Protein AF-A0A176WE56-F1 (afdb_monomer)

Secondary structure (DSSP, 8-state):
--STT-EEEEEEEEE-SS-S-EEEEEEEEEEEEEEEEEE-BTT-GGGGTTS-----BBSSEEEEEEEEE-TT-SS-EESS--EEEETTPPPEEETTS---TTS-TT-EEEPPEEEEEEEEEE--SEEEEEEEE-

pLDDT: mean 83.05, std 13.13, range [45.56, 96.12]

Solvent-accessible surface area (backbone atoms only — not comparable to full-atom values): 7679 Å² total; per-residue (Å²): 123,98,55,84,93,50,44,81,77,44,75,47,70,51,78,47,94,64,92,53,85,45,76,47,78,50,76,47,99,57,71,34,38,46,43,34,39,38,64,43,33,62,87,51,49,81,86,37,68,90,46,100,50,88,62,34,32,28,56,71,58,35,50,40,38,42,28,33,27,36,96,85,56,96,60,76,43,72,34,34,75,72,43,71,49,39,73,82,50,73,56,38,26,21,79,87,56,89,66,66,92,87,66,67,101,82,46,65,49,34,54,79,40,68,27,25,36,39,38,41,35,30,52,51,42,24,44,17,41,37,35,26,24,96

Foldseek 3Di:
DQFPPWDWPDWDKDADPDFDKDKDKDFAPFWFKFFKKDWFAQPHVVVVVVPVYDGHWDDQKKKKWKWFDAPPDPDIDTQFPIDMDHGVDDMQGDPPGDDDPPDDPPRPGGDTDGGRMMMMIMRINMIIMITIGD

Nearest PDB structures (foldseek):
  2xxn-assembly1_A  TM=2.847E-01  e=7.099E-01  Homo sapiens
  3mqs-assembly1_C  TM=2.468E-01  e=1.145E+00  Homo sapiens
  2f1y-assembly1_A  TM=2.227E-01  e=1.661E+00  Homo sapiens
  4ysi-assembly1_A  TM=1.966E-01  e=1.416E+00  Homo sapiens
  2f1x-assembly1_A  TM=1.654E-01  e=1.847E+00  Homo sapiens

Structure (mmCIF, N/CA/C/O backbone):
data_AF-A0A176WE56-F1
#
_entry.id   AF-A0A176WE56-F1
#
loop_
_atom_site.group_PDB
_atom_site.id
_atom_site.type_symbol
_atom_site.label_atom_id
_atom_site.label_alt_id
_atom_site.label_comp_id
_atom_site.label_asym_id
_atom_site.label_entity_id
_atom_site.label_seq_id
_atom_site.pdbx_PDB_ins_code
_atom_site.Cartn_x
_atom_site.Cartn_y
_atom_site.Cartn_z
_atom_site.occupancy
_atom_site.B_iso_or_equiv
_atom_site.auth_seq_id
_atom_site.auth_comp_id
_atom_site.auth_asym_id
_atom_site.auth_atom_id
_atom_site.pdbx_PDB_model_num
ATOM 1 N N . MET A 1 1 ? 2.328 -13.364 14.194 1.00 50.44 1 MET A N 1
ATOM 2 C CA . MET A 1 1 ? 1.779 -12.055 13.783 1.00 50.44 1 MET A CA 1
ATOM 3 C C . MET A 1 1 ? 2.936 -11.073 13.834 1.00 50.44 1 MET A C 1
ATOM 5 O O . MET A 1 1 ? 3.554 -11.002 14.887 1.00 50.44 1 MET A O 1
ATOM 9 N N . ARG A 1 2 ? 3.322 -10.457 12.706 1.00 63.75 2 ARG A N 1
ATOM 10 C CA . ARG A 1 2 ? 4.541 -9.622 12.627 1.00 63.75 2 ARG A CA 1
ATOM 11 C C . ARG A 1 2 ? 4.416 -8.287 13.370 1.00 63.75 2 ARG A C 1
ATOM 13 O O . ARG A 1 2 ? 5.415 -7.804 13.879 1.00 63.75 2 ARG A O 1
ATOM 20 N N . HIS A 1 3 ? 3.195 -7.774 13.520 1.00 73.38 3 HIS A N 1
ATOM 21 C CA . HIS A 1 3 ? 2.898 -6.559 14.281 1.00 73.38 3 HIS A CA 1
ATOM 22 C C . HIS A 1 3 ? 1.890 -6.883 15.391 1.00 73.38 3 HIS A C 1
ATOM 24 O O . HIS A 1 3 ? 0.693 -6.997 15.115 1.00 73.38 3 HIS A O 1
ATOM 30 N N . PRO A 1 4 ? 2.349 -7.137 16.630 1.00 67.88 4 PRO A N 1
ATOM 31 C CA . PRO A 1 4 ? 1.456 -7.394 17.753 1.00 67.88 4 PRO A CA 1
ATOM 32 C C . PRO A 1 4 ? 0.480 -6.226 17.949 1.00 67.88 4 PRO A C 1
ATOM 34 O O . PRO A 1 4 ? 0.898 -5.078 18.011 1.00 67.88 4 PRO A O 1
ATOM 37 N N . GLY A 1 5 ? -0.819 -6.518 18.049 1.00 79.94 5 GLY A N 1
ATOM 38 C CA . GLY A 1 5 ? -1.854 -5.508 18.307 1.00 79.94 5 GLY A CA 1
ATOM 39 C C . GLY A 1 5 ? -2.539 -4.922 17.068 1.00 79.94 5 GLY A C 1
ATOM 40 O O . GLY A 1 5 ? -3.625 -4.373 17.219 1.00 79.94 5 GLY A O 1
ATOM 41 N N . LEU A 1 6 ? -1.989 -5.104 15.862 1.00 85.50 6 LEU A N 1
ATOM 42 C CA . LEU A 1 6 ? -2.627 -4.652 14.619 1.00 85.50 6 LEU A CA 1
ATOM 43 C C . LEU A 1 6 ? -3.443 -5.767 13.958 1.00 85.50 6 LEU A C 1
ATOM 45 O O . LEU A 1 6 ? -3.018 -6.922 13.940 1.00 85.50 6 LEU A O 1
ATOM 49 N N . SER A 1 7 ? -4.583 -5.424 13.357 1.00 90.88 7 SER A N 1
ATOM 50 C CA . SER A 1 7 ? -5.364 -6.344 12.519 1.00 90.88 7 SER A CA 1
ATOM 51 C C . SER A 1 7 ? -4.928 -6.252 11.059 1.00 90.88 7 SER A C 1
ATOM 53 O O . SER A 1 7 ? -4.499 -5.195 10.608 1.00 90.88 7 SER A O 1
ATOM 55 N N . VAL A 1 8 ? -5.053 -7.346 10.303 1.00 91.69 8 VAL A N 1
ATOM 56 C CA . VAL A 1 8 ? -4.874 -7.311 8.842 1.00 91.69 8 VAL A CA 1
ATOM 57 C C . VAL A 1 8 ? -6.121 -6.681 8.227 1.00 91.69 8 VAL A C 1
ATOM 59 O O . VAL A 1 8 ? -7.200 -7.266 8.297 1.00 91.69 8 VAL A O 1
ATOM 62 N N . LEU A 1 9 ? -5.963 -5.502 7.630 1.00 93.69 9 LEU A N 1
ATOM 63 C CA . LEU A 1 9 ? -7.033 -4.767 6.952 1.00 93.69 9 LEU A CA 1
ATOM 64 C C . LEU A 1 9 ? -7.178 -5.209 5.492 1.00 93.69 9 LEU A C 1
ATOM 66 O O . LEU A 1 9 ? -8.279 -5.277 4.953 1.00 93.69 9 LEU A O 1
ATOM 70 N N . PHE A 1 10 ? -6.056 -5.525 4.848 1.00 93.06 10 PHE A N 1
ATOM 71 C CA . PHE A 1 10 ? -6.000 -5.975 3.461 1.00 93.06 10 PHE A CA 1
ATOM 72 C C . PHE A 1 10 ? -4.798 -6.892 3.260 1.00 93.06 10 PHE A C 1
ATOM 74 O O . PHE A 1 10 ? -3.731 -6.657 3.825 1.00 93.06 10 PHE A O 1
ATOM 81 N N . ALA A 1 11 ? -4.961 -7.902 2.413 1.00 92.25 11 ALA A N 1
ATOM 82 C CA . ALA A 1 11 ? -3.876 -8.730 1.915 1.00 92.25 11 ALA A CA 1
ATOM 83 C C . ALA A 1 11 ? -4.204 -9.121 0.472 1.00 92.25 11 ALA A C 1
ATOM 85 O O . ALA A 1 11 ? -5.218 -9.776 0.221 1.00 92.25 11 ALA A O 1
ATOM 86 N N . GLY A 1 12 ? -3.382 -8.696 -0.483 1.00 90.75 12 GLY A N 1
ATOM 87 C CA . GLY A 1 12 ? -3.688 -8.912 -1.891 1.00 90.75 12 GLY A CA 1
ATOM 88 C C . GLY A 1 12 ? -2.517 -8.669 -2.826 1.00 90.75 12 GLY A C 1
ATOM 89 O O . GLY A 1 12 ? -1.491 -8.110 -2.443 1.00 90.75 12 GLY A O 1
ATOM 90 N N . THR A 1 13 ? -2.704 -9.110 -4.069 1.00 91.69 13 THR A N 1
ATOM 91 C CA . THR A 1 13 ? -1.696 -9.055 -5.129 1.00 91.69 13 THR A CA 1
ATOM 92 C C . THR A 1 13 ? -2.236 -8.304 -6.341 1.00 91.69 13 THR A C 1
ATOM 94 O O . THR A 1 13 ? -3.230 -8.724 -6.941 1.00 91.69 13 THR A O 1
ATOM 97 N N . PHE A 1 14 ? -1.538 -7.250 -6.746 1.00 92.44 14 PHE A N 1
ATOM 98 C CA . PHE A 1 14 ? -1.738 -6.545 -8.009 1.00 92.44 14 PHE A CA 1
ATOM 99 C C . PHE A 1 14 ? -0.857 -7.172 -9.085 1.00 92.44 14 PHE A C 1
ATOM 101 O O . PHE A 1 14 ? 0.308 -7.464 -8.825 1.00 92.44 14 PHE A O 1
ATOM 108 N N . ARG A 1 15 ? -1.405 -7.406 -10.283 1.00 92.69 15 ARG A N 1
ATOM 109 C CA . ARG A 1 15 ? -0.667 -7.987 -11.414 1.00 92.69 15 ARG A CA 1
ATOM 110 C C . ARG A 1 15 ? -0.919 -7.186 -12.678 1.00 92.69 15 ARG A C 1
ATOM 112 O O . ARG A 1 15 ? -2.072 -6.980 -13.059 1.00 92.69 15 ARG A O 1
ATOM 119 N N . HIS A 1 16 ? 0.162 -6.839 -13.359 1.00 93.12 16 HIS A N 1
ATOM 120 C CA . HIS A 1 16 ? 0.162 -6.101 -14.610 1.00 93.12 16 HIS A CA 1
ATOM 121 C C . HIS A 1 16 ? 0.869 -6.920 -15.692 1.00 93.12 16 HIS A C 1
ATOM 123 O O . HIS A 1 16 ? 1.888 -7.562 -15.462 1.00 93.12 16 HIS A O 1
ATOM 129 N N . HIS A 1 17 ? 0.292 -6.950 -16.894 1.00 86.94 17 HIS A N 1
ATOM 130 C CA . HIS A 1 17 ? 0.831 -7.730 -18.020 1.00 86.94 17 HIS A CA 1
ATOM 131 C C . HIS A 1 17 ? 1.734 -6.919 -18.952 1.00 86.94 17 HIS A C 1
ATOM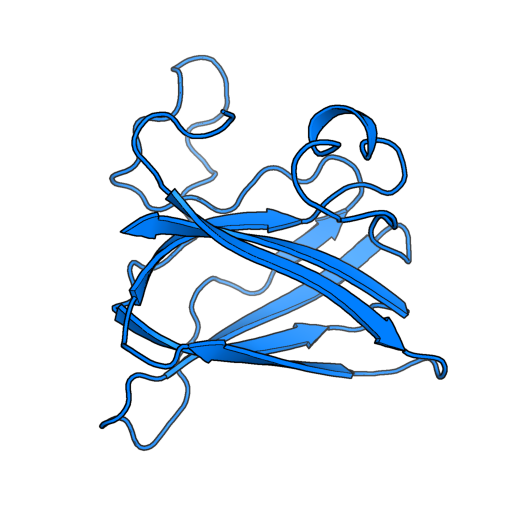 133 O O . HIS A 1 17 ? 2.397 -7.488 -19.820 1.00 86.94 17 HIS A O 1
ATOM 139 N N . LEU A 1 18 ? 1.697 -5.595 -18.831 1.00 87.88 18 LEU A N 1
ATOM 140 C CA . LEU A 1 18 ? 2.453 -4.674 -19.663 1.00 87.88 18 LEU A CA 1
ATOM 141 C C . LEU A 1 18 ? 3.406 -3.900 -18.761 1.00 87.88 18 LEU A C 1
ATOM 143 O O . LEU A 1 18 ? 2.941 -3.421 -17.734 1.00 87.88 18 LEU A O 1
ATOM 147 N N . PRO A 1 19 ? 4.676 -3.724 -19.150 1.00 85.31 19 PRO A N 1
ATOM 148 C CA . PRO A 1 19 ? 5.603 -2.912 -18.378 1.00 85.31 19 PRO A CA 1
ATOM 149 C C . PRO A 1 19 ? 5.198 -1.435 -18.4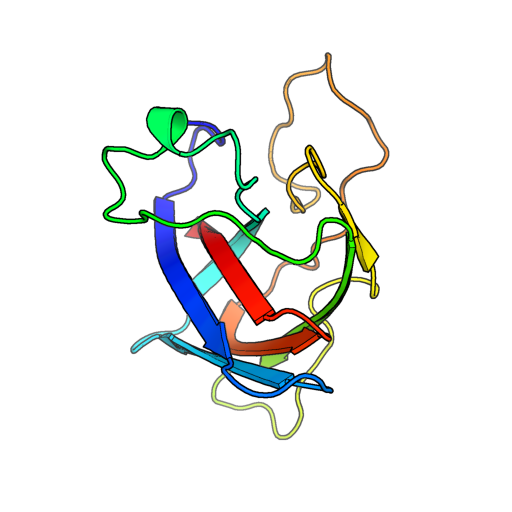42 1.00 85.31 19 PRO A C 1
ATOM 151 O O . PRO A 1 19 ? 4.821 -0.937 -19.511 1.00 85.31 19 PRO A O 1
ATOM 154 N N . GLY A 1 20 ? 5.330 -0.713 -17.332 1.00 90.50 20 GLY A N 1
ATOM 155 C CA . GLY A 1 20 ? 5.114 0.731 -17.297 1.00 90.50 20 GLY A CA 1
ATOM 156 C C . GLY A 1 20 ? 4.786 1.265 -15.910 1.00 90.50 20 GLY A C 1
ATOM 157 O O . GLY A 1 20 ? 5.036 0.610 -14.906 1.00 90.50 20 GLY A O 1
ATOM 158 N N . ASP A 1 21 ? 4.235 2.478 -15.880 1.00 93.75 21 ASP A N 1
ATOM 159 C CA . ASP A 1 21 ? 3.674 3.062 -14.667 1.00 93.75 21 ASP A CA 1
ATOM 160 C C . ASP A 1 21 ? 2.269 2.501 -14.428 1.00 93.75 21 ASP A C 1
ATOM 162 O O . ASP A 1 21 ? 1.391 2.585 -15.295 1.00 93.75 21 ASP A O 1
ATOM 166 N N . HIS A 1 22 ? 2.047 1.992 -13.225 1.00 94.94 22 HIS A N 1
ATOM 167 C CA . HIS A 1 22 ? 0.786 1.418 -12.788 1.00 94.94 22 HIS A CA 1
ATOM 168 C C . HIS A 1 22 ? 0.167 2.232 -11.659 1.00 94.94 22 HIS A C 1
ATOM 170 O O . HIS A 1 22 ? 0.856 2.907 -10.888 1.00 94.94 22 HIS A O 1
ATOM 176 N N . VAL A 1 23 ? -1.163 2.175 -11.595 1.00 95.88 23 VAL A N 1
ATOM 177 C CA . VAL A 1 23 ? -1.967 2.749 -10.521 1.00 95.88 23 VAL A CA 1
ATOM 178 C C . VAL A 1 23 ? -2.900 1.659 -10.026 1.00 95.88 23 VAL A C 1
ATOM 180 O O . VAL A 1 23 ? -3.768 1.210 -10.774 1.00 95.88 23 VAL A O 1
ATOM 183 N N . ASP A 1 24 ? -2.708 1.250 -8.782 1.00 96.12 24 ASP A N 1
ATOM 184 C CA . ASP A 1 24 ? -3.537 0.264 -8.104 1.00 96.12 24 ASP A CA 1
ATOM 185 C C . ASP A 1 24 ? -4.332 0.923 -6.982 1.00 96.12 24 ASP A C 1
ATOM 187 O O . ASP A 1 24 ? -3.909 1.930 -6.416 1.00 96.12 24 ASP A O 1
ATOM 191 N N . GLU A 1 25 ? -5.497 0.364 -6.662 1.00 95.94 25 GLU A N 1
ATOM 192 C CA . GLU A 1 25 ? -6.416 0.944 -5.685 1.00 95.94 25 GLU A CA 1
ATOM 193 C C . GLU A 1 25 ? -6.845 -0.098 -4.651 1.00 95.94 25 GLU A C 1
ATOM 195 O O . GLU A 1 25 ? -7.158 -1.241 -4.992 1.00 95.94 25 GLU A O 1
ATOM 200 N N . VAL A 1 26 ? -6.929 0.327 -3.391 1.00 95.69 26 VAL A N 1
ATOM 201 C CA . VAL A 1 26 ? -7.611 -0.412 -2.323 1.00 95.69 26 VAL A CA 1
ATOM 202 C C . VAL A 1 26 ? -8.722 0.477 -1.791 1.00 95.69 26 VAL A C 1
ATOM 204 O O . VAL A 1 26 ? -8.474 1.621 -1.411 1.00 95.69 26 VAL A O 1
ATOM 207 N N . ARG A 1 27 ? -9.951 -0.037 -1.787 1.00 94.69 27 ARG A N 1
ATOM 208 C CA . ARG A 1 27 ? -11.115 0.639 -1.212 1.00 94.69 27 ARG A CA 1
ATOM 209 C C . ARG A 1 27 ? -11.640 -0.168 -0.042 1.00 94.69 27 ARG A C 1
ATOM 211 O O . ARG A 1 27 ? -11.789 -1.383 -0.164 1.00 94.69 27 ARG A O 1
ATOM 218 N N . PHE A 1 28 ? -11.933 0.522 1.045 1.00 93.38 28 PHE A N 1
ATOM 219 C CA . PHE A 1 28 ? -12.590 -0.041 2.210 1.00 93.38 28 PHE A CA 1
ATOM 220 C C . PHE A 1 28 ? -14.048 0.420 2.225 1.00 93.38 28 PHE A C 1
ATOM 222 O O . PHE A 1 28 ? -14.353 1.539 1.813 1.00 93.38 28 PHE A O 1
ATOM 229 N N . ASP A 1 29 ? -14.952 -0.451 2.673 1.00 91.75 29 ASP A N 1
ATOM 230 C CA . ASP A 1 29 ? -16.373 -0.103 2.800 1.00 91.75 29 ASP A CA 1
ATOM 231 C C . ASP A 1 29 ? -16.607 0.934 3.914 1.00 91.75 29 ASP A C 1
ATOM 233 O O . ASP A 1 29 ? -17.549 1.724 3.844 1.00 91.75 29 ASP A O 1
ATOM 237 N N . GLU A 1 30 ? -15.724 0.953 4.916 1.00 91.56 30 GLU A N 1
ATOM 238 C CA . GLU A 1 30 ? -15.676 1.940 5.993 1.00 91.56 30 GLU A CA 1
ATOM 239 C C . GLU A 1 30 ? -14.245 2.490 6.133 1.00 91.56 30 GLU A C 1
ATOM 241 O O . GLU A 1 30 ? -13.294 1.769 5.818 1.00 91.56 30 GLU A O 1
ATOM 246 N N . PRO A 1 31 ? -14.057 3.745 6.586 1.00 92.81 31 PRO A N 1
ATOM 247 C CA . PRO A 1 31 ? -12.727 4.282 6.852 1.00 92.81 31 PRO A CA 1
ATOM 248 C C . PRO A 1 31 ? -11.974 3.458 7.904 1.00 92.81 31 PRO A C 1
ATOM 250 O O . PRO A 1 31 ? -12.535 3.096 8.936 1.00 92.81 31 PRO A O 1
ATOM 253 N N . VAL A 1 32 ? -10.693 3.197 7.647 1.00 94.50 32 VAL A N 1
ATOM 254 C CA . VAL A 1 32 ? -9.789 2.435 8.522 1.00 94.50 32 VAL A CA 1
ATOM 255 C C . VAL A 1 32 ? -8.546 3.251 8.848 1.00 94.50 32 VAL A C 1
ATOM 257 O O . VAL A 1 32 ? -8.152 4.113 8.058 1.00 94.50 32 VAL A O 1
ATOM 260 N N . ILE A 1 33 ? -7.897 2.969 9.978 1.00 93.44 33 ILE A N 1
ATOM 261 C CA . ILE A 1 33 ? -6.613 3.591 10.324 1.00 93.44 33 ILE A CA 1
ATOM 262 C C . ILE A 1 33 ? -5.489 2.661 9.894 1.00 93.44 33 ILE A C 1
ATOM 264 O O . ILE A 1 33 ? -5.402 1.541 10.387 1.00 93.44 33 ILE A O 1
ATOM 268 N N . ILE A 1 34 ? -4.604 3.124 9.013 1.00 93.00 34 ILE A N 1
ATOM 269 C CA . ILE A 1 34 ? -3.439 2.340 8.584 1.00 93.00 34 ILE A CA 1
ATOM 270 C C . ILE A 1 34 ? -2.243 2.674 9.471 1.00 93.00 34 ILE A C 1
ATOM 272 O O . ILE A 1 34 ? -1.843 3.833 9.560 1.00 93.00 34 ILE A O 1
ATOM 276 N N . SER A 1 35 ? -1.647 1.640 10.067 1.00 91.25 35 SER A N 1
ATOM 277 C CA . SER A 1 35 ? -0.499 1.762 10.978 1.00 91.25 35 SER A CA 1
ATOM 278 C C . SER A 1 35 ? 0.727 0.961 10.530 1.00 91.25 35 SER A C 1
ATOM 280 O O . SER A 1 35 ? 1.833 1.222 10.999 1.00 91.25 35 SER A O 1
ATOM 282 N N . ALA A 1 36 ? 0.575 0.002 9.612 1.00 90.06 36 ALA A N 1
ATOM 283 C CA . ALA A 1 36 ? 1.720 -0.636 8.969 1.00 90.06 36 ALA A CA 1
ATOM 284 C C . ALA A 1 36 ? 1.411 -1.101 7.543 1.00 90.06 36 ALA A C 1
ATOM 286 O O . ALA A 1 36 ? 0.286 -1.495 7.226 1.00 90.06 36 ALA A O 1
ATOM 287 N N . ILE A 1 37 ? 2.442 -1.103 6.700 1.00 91.31 37 ILE A N 1
ATOM 288 C CA . ILE A 1 37 ? 2.405 -1.634 5.336 1.00 91.31 37 ILE A CA 1
ATOM 289 C C . ILE A 1 37 ? 3.584 -2.566 5.139 1.00 91.31 37 ILE A C 1
ATOM 291 O O . ILE A 1 37 ? 4.730 -2.207 5.397 1.00 91.31 37 ILE A O 1
ATOM 295 N N . GLU A 1 38 ? 3.304 -3.745 4.609 1.00 88.75 38 GLU A N 1
ATOM 296 C CA . GLU A 1 38 ? 4.314 -4.729 4.265 1.00 88.75 38 GLU A CA 1
ATOM 297 C C . GLU A 1 38 ? 4.156 -5.139 2.803 1.00 88.75 38 GLU A C 1
ATOM 299 O O . GLU A 1 38 ? 3.055 -5.460 2.353 1.00 88.75 38 GLU A O 1
ATOM 304 N N . ILE A 1 39 ? 5.260 -5.124 2.056 1.00 88.88 39 ILE A N 1
ATOM 305 C CA . ILE A 1 39 ? 5.306 -5.625 0.682 1.00 88.88 39 ILE A CA 1
ATOM 306 C C . ILE A 1 39 ? 6.045 -6.960 0.703 1.00 88.88 39 ILE A C 1
ATOM 308 O O . ILE A 1 39 ? 7.174 -7.049 1.183 1.00 88.88 39 ILE A O 1
ATOM 312 N N . MET A 1 40 ? 5.391 -8.011 0.211 1.00 83.12 40 MET A N 1
ATOM 313 C CA . MET A 1 40 ? 5.902 -9.373 0.315 1.00 83.12 40 MET A CA 1
ATOM 314 C C . MET A 1 40 ? 6.975 -9.652 -0.736 1.00 83.12 40 MET A C 1
ATOM 316 O O . MET A 1 40 ? 6.792 -9.397 -1.934 1.00 83.12 40 MET A O 1
ATOM 320 N N . ASP A 1 41 ? 8.063 -10.258 -0.271 1.00 78.00 41 ASP A N 1
ATOM 321 C CA . ASP A 1 41 ? 9.147 -10.753 -1.108 1.00 78.00 41 ASP A CA 1
ATOM 322 C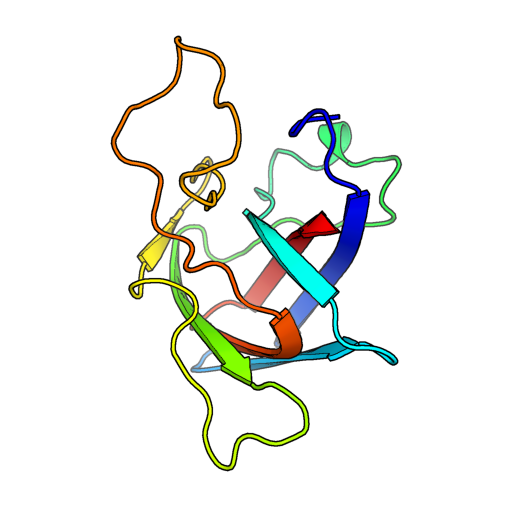 C . ASP A 1 41 ? 8.726 -12.000 -1.904 1.00 78.00 41 ASP A C 1
ATOM 324 O O . ASP A 1 41 ? 7.996 -12.860 -1.404 1.00 78.00 41 ASP A O 1
ATOM 328 N N . LEU A 1 42 ? 9.245 -12.131 -3.128 1.00 69.31 42 LEU A N 1
ATOM 329 C CA . LEU A 1 42 ? 9.120 -13.314 -3.986 1.00 69.31 42 LEU A CA 1
ATOM 330 C C . LEU A 1 42 ? 9.545 -14.607 -3.279 1.00 69.31 42 LEU A C 1
ATOM 332 O O . LEU A 1 42 ? 9.013 -15.675 -3.577 1.00 69.31 42 LEU A O 1
ATOM 336 N N . HIS A 1 43 ? 10.470 -14.512 -2.323 1.00 65.00 43 HIS A N 1
ATOM 337 C CA . HIS A 1 43 ? 11.016 -15.659 -1.597 1.00 65.00 43 HIS A CA 1
ATOM 338 C C . HIS A 1 43 ? 10.464 -15.851 -0.175 1.00 65.00 43 HIS A C 1
ATOM 340 O O . HIS A 1 43 ? 10.932 -16.746 0.525 1.00 65.00 43 HIS A O 1
ATOM 346 N N . ALA A 1 44 ? 9.465 -15.067 0.254 1.00 63.66 44 ALA A N 1
ATOM 347 C CA . ALA A 1 44 ? 8.885 -15.156 1.601 1.00 63.66 44 ALA A CA 1
ATOM 348 C C . ALA A 1 44 ? 7.415 -15.652 1.712 1.00 63.66 44 ALA A C 1
ATOM 350 O O . ALA A 1 44 ? 6.795 -15.364 2.740 1.00 63.66 44 ALA A O 1
ATOM 351 N N . PRO A 1 45 ? 6.819 -16.402 0.753 1.00 60.72 45 PRO A N 1
ATOM 352 C CA . PRO A 1 45 ? 5.386 -16.724 0.802 1.00 60.72 45 PRO A CA 1
ATOM 353 C C . PRO A 1 45 ? 4.987 -17.595 2.008 1.00 60.72 45 PRO A C 1
ATOM 355 O O . PRO A 1 45 ? 3.873 -17.473 2.510 1.00 60.72 45 PRO A O 1
ATOM 358 N N . GLU A 1 46 ? 5.900 -18.423 2.528 1.00 59.47 46 GLU A N 1
ATOM 359 C CA . GLU A 1 46 ? 5.615 -19.372 3.621 1.00 59.47 46 GLU A CA 1
ATOM 360 C C . GLU A 1 46 ? 5.204 -18.686 4.940 1.00 59.47 46 GLU A C 1
ATOM 362 O O . GLU A 1 46 ? 4.452 -19.243 5.738 1.00 59.47 46 GLU A O 1
ATOM 367 N N . VAL A 1 47 ? 5.649 -17.446 5.182 1.00 62.09 47 VAL A N 1
ATOM 368 C CA . VAL A 1 47 ? 5.305 -16.700 6.410 1.00 62.09 47 VAL A CA 1
ATOM 369 C C . VAL A 1 47 ? 3.840 -16.244 6.402 1.00 62.09 47 VAL A C 1
ATOM 371 O O . VAL A 1 47 ? 3.259 -15.999 7.464 1.00 62.09 47 VAL A O 1
ATOM 374 N N . TYR A 1 48 ? 3.223 -16.178 5.222 1.00 66.50 48 TYR A N 1
ATOM 375 C CA . TYR A 1 48 ? 1.885 -15.637 5.022 1.00 66.50 48 TYR A CA 1
ATOM 376 C C . TYR A 1 48 ? 0.885 -16.684 4.546 1.00 66.50 48 TYR A C 1
ATOM 378 O O . TYR A 1 48 ? -0.185 -16.287 4.132 1.00 66.50 48 TYR A O 1
ATOM 386 N N . GLU A 1 49 ? 1.145 -17.992 4.671 1.00 61.75 49 GLU A N 1
ATOM 387 C CA . GLU A 1 49 ? 0.232 -19.061 4.201 1.00 61.75 49 GLU A CA 1
ATOM 388 C C . GLU A 1 49 ? -1.216 -18.947 4.717 1.00 61.75 49 GLU A C 1
ATOM 390 O O . GLU A 1 49 ? -2.155 -19.434 4.086 1.00 61.75 49 GLU A O 1
ATOM 395 N N . SER A 1 50 ? -1.408 -18.303 5.874 1.00 67.38 50 SER A N 1
ATOM 396 C CA . SER A 1 50 ? -2.738 -18.014 6.434 1.00 67.38 50 SER A CA 1
ATOM 397 C C . SER A 1 50 ? -3.485 -1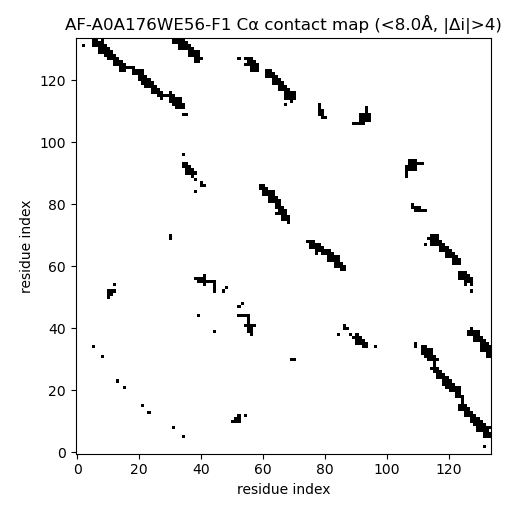6.874 5.728 1.00 67.38 50 SER A C 1
ATOM 399 O O . SER A 1 50 ? -4.712 -16.812 5.792 1.00 67.38 50 SER A O 1
ATOM 401 N N . LEU A 1 51 ? -2.762 -15.991 5.045 1.00 66.00 51 LEU A N 1
ATOM 402 C CA . LEU A 1 51 ? -3.275 -14.954 4.161 1.00 66.00 51 LEU A CA 1
ATOM 403 C C . LEU A 1 51 ? -3.244 -15.557 2.751 1.00 66.00 51 LEU A C 1
ATOM 405 O O . LEU A 1 51 ? -2.220 -16.072 2.330 1.00 66.00 51 LEU A O 1
ATOM 409 N N . SER A 1 52 ? -4.356 -15.577 2.014 1.00 67.62 52 SER A N 1
ATOM 410 C CA . SER A 1 52 ? -4.444 -16.232 0.691 1.00 67.62 52 SER A CA 1
ATOM 411 C C . SER A 1 52 ? -3.679 -15.474 -0.410 1.00 67.62 52 SER A C 1
ATOM 413 O O . SER A 1 52 ? -4.249 -15.039 -1.409 1.00 67.62 52 SER A O 1
ATOM 415 N N . VAL A 1 53 ? -2.380 -15.299 -0.203 1.00 67.81 53 VAL A N 1
ATOM 416 C CA . VAL A 1 53 ? -1.452 -14.459 -0.937 1.00 67.81 53 VAL A CA 1
ATOM 417 C C . VAL A 1 53 ? -0.334 -15.366 -1.443 1.00 67.81 53 VAL A C 1
ATOM 419 O O . VAL A 1 53 ? 0.419 -15.931 -0.657 1.00 67.81 53 VAL A O 1
ATOM 422 N N . 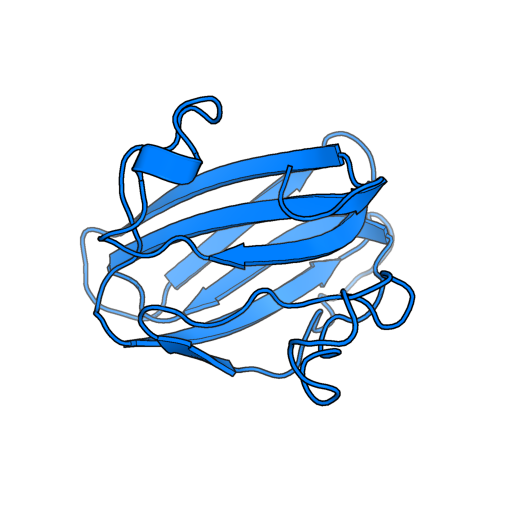TYR A 1 54 ? -0.262 -15.556 -2.760 1.00 66.12 54 TYR A N 1
ATOM 423 C CA . TYR A 1 54 ? 0.512 -16.659 -3.350 1.00 66.12 54 TYR A CA 1
ATOM 424 C C . TYR A 1 54 ? 1.695 -16.224 -4.211 1.00 66.12 54 TYR A C 1
ATOM 426 O O . TYR A 1 54 ? 2.546 -17.049 -4.536 1.00 66.12 54 TYR A O 1
ATOM 434 N N . ASP A 1 55 ? 1.785 -14.938 -4.538 1.00 75.12 55 ASP A N 1
ATOM 435 C CA . ASP A 1 55 ? 2.855 -14.409 -5.375 1.00 75.12 55 ASP A CA 1
ATOM 436 C C . ASP A 1 55 ? 3.606 -13.363 -4.573 1.00 75.12 55 ASP A C 1
ATOM 438 O O . ASP A 1 55 ? 2.977 -12.565 -3.887 1.00 75.12 55 ASP A O 1
ATOM 442 N N . GLY A 1 56 ? 4.931 -13.332 -4.651 1.00 77.25 56 GLY A N 1
ATOM 443 C CA . GLY A 1 56 ? 5.662 -12.167 -4.163 1.00 77.25 56 GLY A CA 1
ATOM 444 C C . GLY A 1 56 ? 5.860 -11.120 -5.250 1.00 77.25 56 GLY A C 1
ATOM 445 O O . GLY A 1 56 ? 5.457 -11.291 -6.404 1.00 77.25 56 GLY A O 1
ATOM 446 N N . SER A 1 57 ? 6.450 -10.005 -4.844 1.00 82.94 57 SER A N 1
ATOM 447 C CA . SER A 1 57 ? 6.532 -8.812 -5.682 1.00 82.94 57 SER A CA 1
ATOM 448 C C . SER A 1 57 ? 7.673 -8.900 -6.702 1.00 82.94 57 SER A C 1
ATOM 450 O O . SER A 1 57 ? 8.748 -9.423 -6.397 1.00 82.94 57 SER A O 1
ATOM 452 N N . CYS A 1 58 ? 7.445 -8.387 -7.912 1.00 82.69 58 CYS A N 1
ATOM 453 C CA . CYS A 1 58 ? 8.424 -8.300 -8.991 1.00 82.69 58 CYS A CA 1
ATOM 454 C C . CYS A 1 58 ? 8.229 -7.012 -9.830 1.00 82.69 58 CYS A C 1
ATOM 456 O O . CYS A 1 58 ? 7.099 -6.529 -9.952 1.00 82.69 58 CYS A O 1
ATOM 458 N N . PRO A 1 59 ? 9.291 -6.442 -10.436 1.00 84.31 59 PRO A N 1
ATOM 459 C CA . PRO A 1 59 ? 10.686 -6.910 -10.473 1.00 84.31 59 PRO A CA 1
ATOM 460 C C . PRO A 1 59 ? 11.409 -6.821 -9.114 1.00 84.31 59 PRO A C 1
ATOM 462 O O . PRO A 1 59 ? 10.814 -6.440 -8.112 1.00 84.31 59 PRO A O 1
ATOM 465 N N . GLN A 1 60 ? 12.683 -7.233 -9.062 1.00 83.69 60 GLN A N 1
ATOM 466 C CA . GLN A 1 60 ? 13.468 -7.293 -7.816 1.00 83.69 60 GLN A CA 1
ATOM 467 C C . GLN A 1 60 ? 13.507 -5.953 -7.061 1.00 83.69 60 GLN A C 1
ATOM 469 O O . GLN A 1 60 ? 13.563 -5.950 -5.830 1.00 83.69 60 GLN A O 1
ATOM 474 N N . ASP A 1 61 ? 13.455 -4.846 -7.798 1.00 89.50 61 ASP A N 1
ATOM 475 C CA . ASP A 1 61 ? 13.392 -3.487 -7.286 1.00 89.50 61 ASP A CA 1
ATOM 476 C C . ASP A 1 61 ? 12.489 -2.611 -8.163 1.00 89.50 61 ASP A C 1
ATOM 478 O O . ASP A 1 61 ? 12.508 -2.711 -9.390 1.00 89.50 61 ASP A O 1
ATOM 482 N N . PHE A 1 62 ? 11.676 -1.759 -7.534 1.00 91.62 62 PHE A N 1
ATOM 483 C CA . PHE A 1 62 ? 10.818 -0.797 -8.234 1.00 91.62 62 PHE A CA 1
ATOM 484 C C . PHE A 1 62 ? 10.413 0.373 -7.322 1.00 91.62 62 PHE A C 1
ATOM 486 O O . PHE A 1 62 ? 10.296 0.206 -6.105 1.00 91.62 62 PHE A O 1
ATOM 493 N N . PRO A 1 63 ? 10.209 1.585 -7.869 1.00 93.31 63 PRO A N 1
ATOM 494 C CA . PRO A 1 63 ? 9.698 2.717 -7.108 1.00 93.31 63 PRO A CA 1
ATOM 495 C C . PRO A 1 63 ? 8.231 2.512 -6.719 1.00 93.31 63 PRO A C 1
ATOM 497 O O . PRO A 1 63 ? 7.434 2.015 -7.516 1.00 93.31 63 PRO A O 1
ATOM 500 N N . VAL A 1 64 ? 7.879 2.961 -5.515 1.00 92.50 64 VAL A N 1
ATOM 501 C CA . VAL A 1 64 ? 6.521 2.957 -4.968 1.00 92.50 64 VAL A CA 1
ATOM 502 C C . VAL A 1 64 ? 6.216 4.315 -4.342 1.00 92.50 64 VAL A C 1
ATOM 504 O O . VAL A 1 64 ? 7.017 4.869 -3.585 1.00 92.50 64 VAL A O 1
ATOM 507 N N . ASP A 1 65 ? 5.040 4.850 -4.647 1.00 94.44 65 ASP A N 1
ATOM 508 C CA . ASP A 1 65 ? 4.452 6.014 -3.988 1.00 94.44 65 ASP A CA 1
ATOM 509 C C . ASP A 1 65 ? 3.031 5.643 -3.546 1.00 94.44 65 ASP A C 1
ATOM 511 O O . ASP A 1 65 ? 2.242 5.114 -4.338 1.00 94.44 65 ASP A O 1
ATOM 515 N N . ILE A 1 66 ? 2.722 5.878 -2.272 1.00 94.56 66 ILE A N 1
ATOM 516 C CA . ILE A 1 66 ? 1.456 5.474 -1.657 1.00 94.56 66 ILE A CA 1
ATOM 517 C C . ILE A 1 66 ? 0.691 6.724 -1.277 1.00 94.56 66 ILE A C 1
ATOM 519 O O . ILE A 1 66 ? 1.208 7.620 -0.605 1.00 94.56 66 ILE A O 1
ATOM 523 N N . PHE A 1 67 ? -0.562 6.768 -1.692 1.00 95.25 67 PHE A N 1
ATOM 524 C CA . PHE A 1 67 ? -1.459 7.869 -1.434 1.00 95.25 67 PHE A CA 1
ATOM 525 C C . PHE A 1 67 ? -2.720 7.373 -0.755 1.00 95.25 67 PHE A C 1
ATOM 527 O O . PHE A 1 67 ? -3.177 6.261 -1.005 1.00 95.25 67 PHE A O 1
ATOM 534 N N . PHE A 1 68 ? -3.317 8.238 0.048 1.00 95.00 68 PHE A N 1
ATOM 535 C CA . PHE A 1 68 ? -4.584 7.986 0.703 1.00 95.00 68 PHE A CA 1
ATOM 536 C C . PHE A 1 68 ? -5.539 9.151 0.491 1.00 95.00 68 PHE A C 1
ATOM 538 O O . PHE A 1 68 ? -5.139 10.282 0.184 1.00 95.00 68 PHE A O 1
ATOM 545 N N . ARG A 1 69 ? -6.820 8.863 0.664 1.00 94.06 69 ARG A N 1
ATOM 546 C CA . ARG A 1 69 ? -7.885 9.854 0.729 1.00 94.06 69 ARG A CA 1
ATOM 547 C C . ARG A 1 69 ? -8.926 9.373 1.728 1.00 94.06 69 ARG A C 1
ATOM 549 O O . ARG A 1 69 ? -9.202 8.180 1.796 1.00 94.06 69 ARG A O 1
ATOM 556 N N . SER A 1 70 ? -9.491 10.288 2.496 1.00 87.50 70 SER A N 1
ATOM 557 C CA . SER A 1 70 ? -10.664 10.011 3.329 1.00 87.50 70 SER A CA 1
ATOM 558 C C . SER A 1 70 ? -11.922 10.449 2.571 1.00 87.50 70 SER A C 1
ATOM 560 O O . SER A 1 70 ? -11.846 11.371 1.757 1.00 87.50 70 SER A O 1
ATOM 562 N N . GLY A 1 71 ? -13.087 9.855 2.837 1.00 76.56 71 GLY A N 1
ATOM 563 C CA . GLY A 1 71 ? -14.329 10.076 2.073 1.00 76.56 71 GLY A CA 1
ATOM 564 C C . GLY A 1 71 ? -14.834 11.524 1.923 1.00 76.56 71 GLY A C 1
ATOM 565 O O . GLY A 1 71 ? -15.741 11.772 1.132 1.00 76.56 71 GLY A O 1
ATOM 566 N N . GLY A 1 72 ? -14.251 12.497 2.631 1.00 78.75 72 GLY A N 1
ATOM 567 C CA . GLY A 1 72 ? -14.542 13.929 2.485 1.00 78.75 72 GLY A CA 1
ATOM 568 C C . GLY A 1 72 ? -13.459 14.760 1.784 1.00 78.75 72 GLY A C 1
ATOM 569 O O . GLY A 1 72 ? -13.694 15.933 1.503 1.00 78.75 72 GLY A O 1
ATOM 570 N N . ASP A 1 73 ? -12.284 14.192 1.510 1.00 87.75 73 ASP A N 1
ATOM 571 C CA . ASP A 1 73 ? -11.166 14.918 0.908 1.00 87.75 73 ASP A CA 1
ATOM 572 C C . ASP A 1 73 ? -11.326 15.028 -0.619 1.00 87.75 73 ASP A C 1
ATOM 574 O O . ASP A 1 73 ? -11.659 14.066 -1.311 1.00 87.75 73 ASP A O 1
ATOM 578 N N . GLU A 1 74 ? -11.021 16.202 -1.176 1.00 87.31 74 GLU A N 1
ATOM 579 C CA . GLU A 1 74 ? -11.071 16.437 -2.630 1.00 87.31 74 GLU A CA 1
ATOM 580 C C . GLU A 1 74 ? -9.839 15.884 -3.368 1.00 87.31 74 GLU A C 1
ATOM 582 O O . GLU A 1 74 ? -9.889 15.619 -4.571 1.00 87.31 74 GLU A O 1
ATOM 587 N N . CYS A 1 75 ? -8.733 15.680 -2.647 1.00 91.44 75 CYS A N 1
ATOM 588 C CA . CYS A 1 75 ? -7.433 15.318 -3.203 1.00 91.44 75 CYS A CA 1
ATOM 589 C C . CYS A 1 75 ? -6.781 14.188 -2.405 1.00 91.44 75 CYS A C 1
ATOM 591 O O . CYS A 1 75 ? -6.926 14.106 -1.188 1.00 91.44 75 CYS A O 1
ATOM 593 N N . PHE A 1 76 ? -5.996 13.365 -3.096 1.00 94.69 76 PHE A N 1
ATOM 594 C CA . PHE A 1 76 ? -5.123 12.388 -2.458 1.00 94.69 76 PHE A CA 1
ATOM 595 C C . PHE A 1 76 ? -3.935 13.064 -1.771 1.00 94.69 76 PHE A C 1
ATOM 597 O O . PHE A 1 76 ? -3.331 13.991 -2.321 1.00 94.69 76 PHE A O 1
ATOM 604 N N . LYS A 1 77 ? -3.577 12.561 -0.593 1.00 93.94 77 LYS A N 1
ATOM 605 C CA . LYS A 1 77 ? -2.384 12.938 0.175 1.00 93.94 77 LYS A CA 1
ATOM 606 C C . LYS A 1 77 ? -1.398 11.777 0.158 1.00 93.94 77 LYS A C 1
ATOM 608 O O . LYS A 1 77 ? -1.799 10.632 -0.016 1.00 93.94 77 LYS A O 1
ATOM 613 N N . ARG A 1 78 ? -0.106 12.062 0.312 1.00 92.62 78 ARG A N 1
ATOM 614 C CA . ARG A 1 78 ? 0.909 11.009 0.436 1.00 92.62 78 ARG A CA 1
ATOM 615 C C . ARG A 1 78 ? 0.816 10.356 1.806 1.00 92.62 78 ARG A C 1
ATOM 617 O O . ARG A 1 78 ? 0.719 11.067 2.799 1.00 92.62 78 ARG A O 1
ATOM 624 N N . LEU A 1 79 ? 0.858 9.031 1.821 1.00 91.25 79 LEU A N 1
ATOM 625 C CA . LEU A 1 79 ? 0.880 8.227 3.039 1.00 91.25 79 LEU A CA 1
ATOM 626 C C . LEU A 1 79 ? 2.309 8.028 3.560 1.00 91.25 79 LEU A C 1
ATOM 628 O O . LEU A 1 79 ? 2.522 7.898 4.757 1.00 91.25 79 LEU A O 1
ATOM 632 N N . SER A 1 80 ? 3.291 8.022 2.660 1.00 88.38 80 SER A N 1
ATOM 633 C CA . SER A 1 80 ? 4.712 7.929 2.985 1.00 88.38 80 SER A CA 1
ATOM 634 C C . SER A 1 80 ? 5.531 8.779 2.020 1.00 88.38 80 SER A C 1
ATOM 636 O O . SER A 1 80 ? 5.048 9.190 0.958 1.00 88.38 80 SER A O 1
ATOM 638 N N . HIS A 1 81 ? 6.808 9.012 2.331 1.00 87.56 81 HIS A N 1
ATOM 639 C CA . HIS A 1 81 ? 7.729 9.448 1.282 1.00 87.56 81 HIS A CA 1
ATOM 640 C C . HIS A 1 81 ? 7.826 8.358 0.202 1.00 87.56 81 HIS A C 1
ATOM 642 O O . HIS A 1 81 ? 7.806 7.171 0.549 1.00 87.56 81 HIS A O 1
ATOM 648 N N . PRO A 1 82 ? 7.966 8.731 -1.085 1.00 89.00 82 PRO A N 1
ATOM 649 C CA . PRO A 1 82 ? 8.238 7.765 -2.140 1.00 89.00 82 PRO A CA 1
ATOM 650 C C . PRO A 1 82 ? 9.488 6.958 -1.798 1.00 89.00 82 PRO A C 1
ATOM 652 O O . PRO A 1 82 ? 10.494 7.525 -1.358 1.00 89.00 82 PRO A O 1
ATOM 655 N N . PHE A 1 83 ? 9.437 5.652 -2.015 1.00 88.81 83 PHE A N 1
ATOM 656 C CA . PHE A 1 83 ? 10.530 4.748 -1.681 1.00 88.81 83 PHE A CA 1
ATOM 657 C C . PHE A 1 83 ? 10.781 3.756 -2.812 1.00 88.81 83 PHE A C 1
ATOM 659 O O . PHE A 1 83 ? 9.950 3.555 -3.694 1.00 88.81 83 PHE A O 1
ATOM 666 N N . LEU A 1 84 ? 11.969 3.160 -2.804 1.00 90.38 84 LEU A N 1
ATOM 667 C CA . LEU A 1 84 ? 12.301 2.047 -3.680 1.00 90.38 84 LEU A CA 1
ATOM 668 C C . LEU A 1 84 ? 12.007 0.762 -2.910 1.00 90.38 84 LEU A C 1
ATOM 670 O O . LEU A 1 84 ? 12.631 0.518 -1.876 1.00 90.38 84 LEU A O 1
ATOM 674 N N . TYR A 1 85 ? 11.065 -0.041 -3.392 1.00 89.44 85 TYR A N 1
ATOM 675 C CA . TYR A 1 85 ? 10.935 -1.413 -2.924 1.00 89.44 85 TYR A CA 1
ATOM 676 C C . TYR A 1 85 ? 12.134 -2.227 -3.419 1.00 89.44 85 TYR A C 1
ATOM 678 O O . TYR A 1 85 ? 12.598 -2.040 -4.543 1.00 89.44 85 TYR A O 1
ATOM 686 N N . TYR A 1 86 ? 12.611 -3.138 -2.579 1.00 86.94 86 TYR A N 1
ATOM 687 C CA . TYR A 1 86 ? 13.603 -4.152 -2.912 1.00 86.94 86 TYR A CA 1
ATOM 688 C C . TYR A 1 86 ? 13.317 -5.420 -2.095 1.00 86.94 86 TYR A C 1
ATOM 690 O O . TYR A 1 86 ? 12.630 -5.370 -1.076 1.00 86.94 86 TYR A O 1
ATOM 698 N N . SER A 1 87 ? 13.842 -6.566 -2.529 1.00 81.75 87 SER A N 1
ATOM 699 C CA . SER A 1 87 ? 13.774 -7.819 -1.757 1.00 81.75 87 SER A CA 1
ATOM 700 C C . SER A 1 87 ? 14.288 -7.616 -0.323 1.00 81.75 87 SER A C 1
ATOM 702 O O . SER A 1 87 ? 15.353 -7.039 -0.116 1.00 81.75 87 SER A O 1
ATOM 704 N N . SER A 1 88 ? 13.537 -8.099 0.669 1.00 78.44 88 SER A N 1
ATOM 705 C CA . SER A 1 88 ? 13.764 -7.852 2.104 1.00 78.44 88 SER A CA 1
ATOM 706 C C . SER A 1 88 ? 13.631 -6.389 2.554 1.00 78.44 88 SER A C 1
ATOM 708 O O . SER A 1 88 ? 14.125 -6.038 3.627 1.00 78.44 88 SER A O 1
ATOM 710 N N . ALA A 1 89 ? 12.957 -5.534 1.774 1.00 81.44 89 ALA A N 1
ATOM 711 C CA . ALA A 1 89 ? 12.559 -4.218 2.253 1.00 81.44 89 ALA A CA 1
ATOM 712 C C . ALA A 1 89 ? 11.704 -4.372 3.527 1.00 81.44 89 ALA A C 1
ATOM 714 O O . ALA A 1 89 ? 10.765 -5.173 3.553 1.00 81.44 89 ALA A O 1
ATOM 715 N N . PRO A 1 90 ? 12.028 -3.633 4.592 1.00 81.38 90 PRO A N 1
ATOM 716 C CA . PRO A 1 90 ? 11.279 -3.694 5.836 1.00 81.38 90 PRO A CA 1
ATOM 717 C C . PRO A 1 90 ? 9.910 -3.027 5.692 1.00 81.38 90 PRO A C 1
ATOM 719 O O . PRO A 1 90 ? 9.699 -2.225 4.774 1.00 81.38 90 PRO A O 1
ATOM 722 N N . PRO A 1 91 ? 8.974 -3.346 6.600 1.00 84.50 91 PRO A N 1
ATOM 723 C CA . PRO A 1 91 ? 7.660 -2.732 6.592 1.00 84.50 91 PRO A CA 1
ATOM 724 C C . PRO A 1 91 ? 7.757 -1.221 6.825 1.00 84.50 91 PRO A C 1
ATOM 726 O O . PRO A 1 91 ? 8.635 -0.733 7.539 1.00 84.50 91 PRO A O 1
ATOM 729 N N . LEU A 1 92 ? 6.815 -0.484 6.243 1.00 86.88 92 LEU A N 1
ATOM 730 C CA . LEU A 1 92 ? 6.557 0.897 6.630 1.00 86.88 92 LEU A CA 1
ATOM 731 C C . LEU A 1 92 ? 5.712 0.875 7.890 1.00 86.88 92 LEU A C 1
ATOM 733 O O . LEU A 1 92 ? 4.658 0.239 7.908 1.00 86.88 92 LEU A O 1
ATOM 737 N N . LEU A 1 93 ? 6.163 1.577 8.918 1.00 86.19 93 LEU A N 1
ATOM 738 C CA . LEU A 1 93 ? 5.495 1.604 10.208 1.00 86.19 93 LEU A CA 1
ATOM 739 C C . LEU A 1 93 ? 5.153 3.034 10.608 1.00 86.19 93 LEU A C 1
ATOM 741 O O . LEU A 1 93 ? 5.886 3.979 10.302 1.00 86.19 93 LEU A O 1
ATOM 745 N N . ASP A 1 94 ? 4.031 3.163 11.298 1.00 81.38 94 ASP A N 1
ATOM 746 C CA . ASP A 1 94 ? 3.653 4.345 12.062 1.00 81.38 94 ASP A CA 1
ATOM 747 C C . ASP A 1 94 ? 4.565 4.487 13.294 1.00 81.38 94 ASP A C 1
ATOM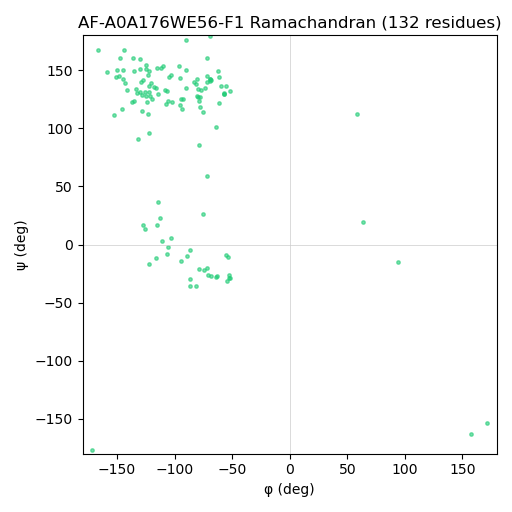 749 O O . ASP A 1 94 ? 4.898 3.490 13.932 1.00 81.38 9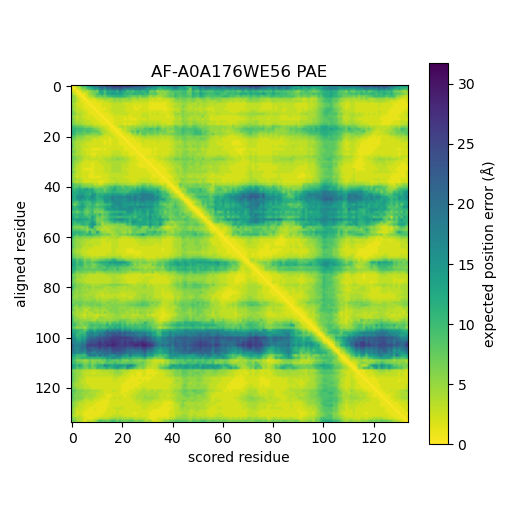4 ASP A O 1
ATOM 753 N N . GLN A 1 95 ? 4.956 5.725 13.616 1.00 75.56 95 GLN A N 1
ATOM 754 C CA . GLN A 1 95 ? 5.804 6.093 14.759 1.00 75.56 95 GLN A CA 1
ATOM 755 C C . GLN A 1 95 ? 5.306 5.543 16.101 1.00 75.56 95 GLN A C 1
ATOM 757 O O . GLN A 1 95 ? 6.121 5.306 16.993 1.00 75.56 95 GLN A O 1
ATOM 762 N N . ASP A 1 96 ? 3.995 5.352 16.244 1.00 73.12 96 ASP A N 1
ATOM 763 C CA . ASP A 1 96 ? 3.374 4.887 17.486 1.00 73.12 96 ASP A CA 1
ATOM 764 C C . ASP A 1 96 ? 3.334 3.350 17.615 1.00 73.12 96 ASP A C 1
ATOM 766 O O . ASP A 1 96 ? 2.934 2.819 18.656 1.00 73.12 96 ASP A O 1
ATOM 770 N N . VAL A 1 97 ? 3.754 2.603 16.587 1.00 72.75 97 VAL A N 1
ATOM 771 C CA . VAL A 1 97 ? 3.831 1.136 16.648 1.00 72.75 97 VAL A CA 1
ATOM 772 C C . VAL A 1 97 ? 5.093 0.737 17.409 1.00 72.75 97 VAL A C 1
ATOM 774 O O . VAL A 1 97 ? 6.192 1.095 17.013 1.00 72.75 97 VAL A O 1
ATOM 777 N N . GLU A 1 98 ? 4.975 -0.044 18.488 1.00 63.62 98 GLU A N 1
ATOM 778 C CA . GLU A 1 98 ? 6.151 -0.575 19.192 1.00 63.62 98 GLU A CA 1
ATOM 779 C C . GLU A 1 98 ? 6.943 -1.521 18.267 1.00 63.62 98 GLU A C 1
ATOM 781 O O . GLU A 1 98 ? 6.577 -2.683 18.070 1.00 63.62 98 GLU A O 1
ATOM 786 N N . ALA A 1 99 ? 8.043 -1.035 17.684 1.00 59.03 99 ALA A N 1
ATOM 787 C CA . ALA A 1 99 ? 9.037 -1.900 17.058 1.00 59.03 99 ALA A CA 1
ATOM 788 C C . ALA A 1 99 ? 9.889 -2.537 18.156 1.00 59.03 99 ALA A C 1
ATOM 790 O O . ALA A 1 99 ? 10.365 -1.864 19.071 1.00 59.03 99 ALA A O 1
ATOM 791 N N . THR A 1 100 ? 10.095 -3.848 18.066 1.00 54.81 100 THR A N 1
ATOM 792 C CA . THR A 1 100 ? 11.055 -4.548 18.922 1.00 54.81 100 THR A CA 1
ATOM 793 C C . THR A 1 100 ? 12.438 -3.916 18.758 1.00 54.81 100 THR A C 1
ATOM 795 O O . THR A 1 100 ? 12.896 -3.757 17.630 1.00 54.81 100 THR A O 1
ATOM 798 N N . GLU A 1 101 ? 13.083 -3.573 19.880 1.00 47.88 101 GLU A N 1
ATOM 799 C CA . GLU A 1 101 ? 14.283 -2.717 19.999 1.00 47.88 101 GLU A CA 1
ATOM 800 C C . GLU A 1 101 ? 15.502 -3.114 19.134 1.00 47.88 101 GLU A C 1
ATOM 802 O O . GLU A 1 101 ? 16.443 -2.330 19.012 1.00 47.88 101 GLU A O 1
ATOM 807 N N . ASP A 1 102 ? 15.491 -4.292 18.510 1.00 50.25 102 ASP A N 1
ATOM 808 C CA . ASP A 1 102 ? 16.615 -4.829 17.741 1.00 50.25 102 ASP A CA 1
ATOM 809 C C . ASP A 1 102 ? 16.630 -4.436 16.252 1.00 50.25 102 ASP A C 1
ATOM 811 O O . ASP A 1 102 ? 17.646 -4.664 15.595 1.00 50.25 102 ASP A O 1
ATOM 815 N N . ASP A 1 103 ? 15.570 -3.824 15.706 1.00 52.34 103 ASP A N 1
ATOM 816 C CA . ASP A 1 103 ? 15.501 -3.510 14.271 1.00 52.34 103 ASP A CA 1
ATOM 817 C C . ASP A 1 103 ? 15.064 -2.054 14.025 1.00 52.34 103 ASP A C 1
ATOM 819 O O . ASP A 1 103 ? 13.896 -1.696 13.929 1.00 52.34 103 ASP A O 1
ATOM 823 N N . TYR A 1 104 ? 16.094 -1.212 13.944 1.00 51.94 104 TYR A N 1
ATOM 824 C CA . TYR A 1 104 ? 16.158 0.098 13.310 1.00 51.94 104 TYR A CA 1
ATOM 825 C C . TYR A 1 104 ? 15.213 1.265 13.721 1.00 51.94 104 TYR A C 1
ATOM 827 O O . TYR A 1 104 ? 14.076 1.414 13.280 1.00 51.94 104 TYR A O 1
ATOM 835 N N . GLY A 1 105 ? 15.815 2.298 14.317 1.00 45.56 105 GLY A N 1
ATOM 836 C CA . GLY A 1 105 ? 15.214 3.626 14.539 1.00 45.56 105 GLY A CA 1
ATOM 837 C C . GLY A 1 105 ? 15.093 4.567 13.319 1.00 45.56 105 GLY A C 1
ATOM 838 O O . GLY A 1 105 ? 15.090 5.778 13.515 1.00 45.56 105 GLY A O 1
ATOM 839 N N . SER A 1 106 ? 15.006 4.054 12.083 1.00 49.00 106 SER A N 1
ATOM 840 C CA . SER A 1 106 ? 14.893 4.857 10.836 1.00 49.00 106 SER A CA 1
ATOM 841 C C . SER A 1 106 ? 13.693 4.492 9.935 1.00 49.00 106 SER A C 1
ATOM 843 O O . SER A 1 106 ? 13.663 4.906 8.778 1.00 49.00 106 SER A O 1
ATOM 845 N N . TYR A 1 107 ? 12.719 3.718 10.429 1.00 58.59 107 TYR A N 1
ATOM 846 C CA . TYR A 1 107 ? 11.689 3.054 9.597 1.00 58.59 107 TYR A CA 1
ATOM 847 C C . TYR A 1 107 ? 10.277 3.613 9.764 1.00 58.59 107 TYR A C 1
ATOM 849 O O . TYR A 1 107 ? 9.337 3.155 9.111 1.00 58.59 107 TYR A O 1
ATOM 857 N N . TRP A 1 108 ? 10.143 4.662 10.575 1.00 65.56 108 TRP A N 1
ATOM 858 C CA . TRP A 1 108 ? 8.901 5.405 10.726 1.00 65.56 108 TRP A CA 1
ATOM 859 C C . TRP A 1 108 ? 8.714 6.365 9.555 1.00 65.56 108 TRP A C 1
ATOM 861 O O . TRP A 1 108 ? 9.138 7.520 9.589 1.00 65.56 108 TRP A O 1
ATOM 871 N N . ASN A 1 109 ? 8.138 5.859 8.474 1.00 75.44 109 ASN A N 1
ATOM 872 C CA . ASN A 1 109 ? 7.850 6.642 7.273 1.00 75.44 109 ASN A CA 1
ATOM 873 C C . ASN A 1 109 ? 6.382 6.506 6.857 1.00 75.44 109 ASN A C 1
ATOM 875 O O . ASN A 1 109 ? 6.041 6.798 5.715 1.00 75.44 109 ASN A O 1
ATOM 879 N N . LEU A 1 110 ? 5.525 6.031 7.760 1.00 84.44 110 LEU A N 1
ATOM 880 C CA . LEU A 1 110 ? 4.090 5.999 7.549 1.00 84.44 110 LEU A CA 1
ATOM 881 C C . LEU A 1 110 ? 3.440 7.146 8.321 1.00 84.44 110 LEU A C 1
ATOM 883 O O . LEU A 1 110 ? 3.592 7.256 9.536 1.00 84.44 110 LEU A O 1
ATOM 887 N N . GLU A 1 111 ? 2.719 7.997 7.605 1.00 82.8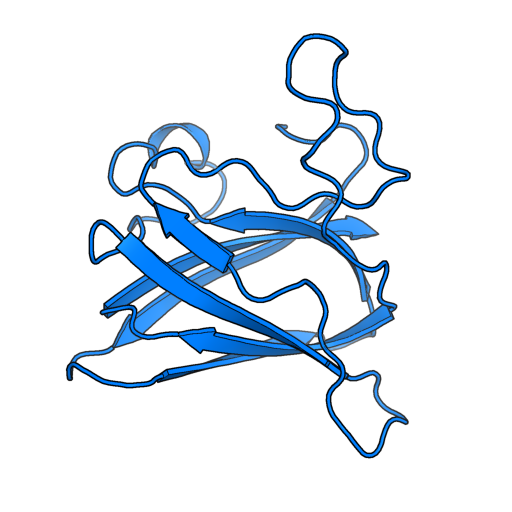1 111 GLU A N 1
ATOM 888 C CA . GLU A 1 111 ? 1.820 8.973 8.206 1.00 82.81 111 GLU A CA 1
ATOM 889 C C . GLU A 1 111 ? 0.537 8.249 8.624 1.00 82.81 111 GLU A C 1
ATOM 891 O O . GLU A 1 111 ? -0.092 7.574 7.804 1.00 82.81 111 GLU A O 1
ATOM 896 N N . VAL A 1 112 ? 0.132 8.388 9.888 1.00 77.00 112 VAL A N 1
ATOM 897 C CA . VAL A 1 112 ? -1.128 7.811 10.377 1.00 77.00 112 VAL A CA 1
ATOM 898 C C . VAL A 1 112 ? -2.285 8.423 9.609 1.00 77.00 112 VAL A C 1
ATOM 900 O O . VAL A 1 112 ? -2.483 9.641 9.626 1.00 77.00 112 VAL A O 1
ATOM 903 N N . ALA A 1 113 ? -3.065 7.578 8.943 1.00 79.69 113 ALA A N 1
ATOM 904 C CA . ALA A 1 113 ? -4.154 8.030 8.096 1.00 79.69 113 ALA A CA 1
ATOM 905 C C . ALA A 1 113 ? -5.415 7.201 8.323 1.00 79.69 113 ALA A C 1
ATOM 907 O O . ALA A 1 113 ? -5.412 5.987 8.124 1.00 79.69 113 ALA A O 1
ATOM 908 N N . GLU A 1 114 ? -6.505 7.888 8.671 1.00 92.00 114 GLU A N 1
ATOM 909 C CA . GLU A 1 114 ? -7.857 7.359 8.514 1.00 92.00 114 GLU A CA 1
ATOM 910 C C . GLU A 1 114 ? -8.256 7.488 7.038 1.00 92.00 114 GLU A C 1
ATOM 912 O O . GLU A 1 114 ? -8.300 8.590 6.481 1.00 92.00 114 GLU A O 1
ATOM 917 N N . THR A 1 115 ? -8.520 6.372 6.368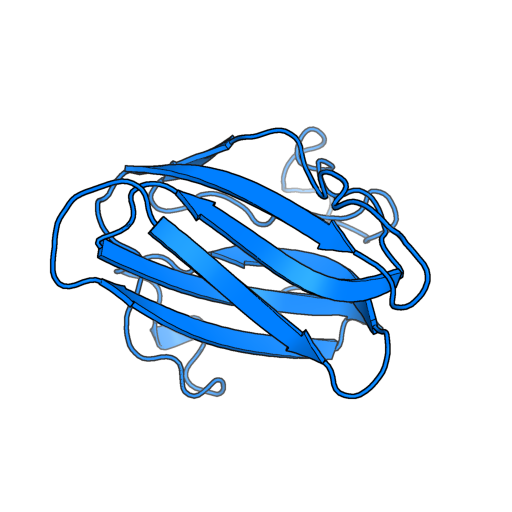 1.00 94.50 115 THR A N 1
ATOM 918 C CA . THR A 1 115 ? -8.768 6.348 4.926 1.00 94.50 115 THR A CA 1
ATOM 919 C C . THR A 1 115 ? -9.742 5.249 4.540 1.00 94.50 115 THR A C 1
ATOM 921 O O . THR A 1 115 ? -9.739 4.165 5.108 1.00 94.50 115 THR A O 1
ATOM 924 N N . ASP A 1 116 ? -10.568 5.522 3.537 1.00 94.31 116 ASP A N 1
ATOM 925 C CA . ASP A 1 116 ? -11.399 4.530 2.852 1.00 94.31 116 ASP A CA 1
ATOM 926 C C . ASP A 1 116 ? -10.852 4.198 1.452 1.00 94.31 116 ASP A C 1
ATOM 928 O O . ASP A 1 116 ? -11.401 3.354 0.740 1.00 94.31 116 ASP A O 1
ATOM 932 N N . HIS A 1 117 ? -9.769 4.860 1.032 1.00 95.69 117 HIS A N 1
ATOM 933 C CA . HIS A 1 117 ? -9.261 4.776 -0.325 1.00 95.69 117 HIS A CA 1
ATOM 934 C C . HIS A 1 117 ? -7.756 5.029 -0.398 1.00 95.69 117 HIS A C 1
ATOM 936 O O . HIS A 1 117 ? -7.279 6.161 -0.270 1.00 95.69 117 HIS A O 1
ATOM 942 N N . LEU A 1 118 ? -7.022 3.969 -0.717 1.00 95.81 118 LEU A N 1
ATOM 943 C CA . LEU A 1 118 ? -5.608 4.020 -1.044 1.00 95.81 118 LEU A CA 1
ATOM 944 C C . LEU A 1 118 ? -5.375 3.908 -2.538 1.00 95.81 118 LEU A C 1
ATOM 946 O O . LEU A 1 118 ? -6.052 3.152 -3.235 1.00 95.81 118 LEU A O 1
ATOM 950 N N . VAL A 1 119 ? -4.348 4.615 -2.987 1.00 96.06 119 VAL A N 1
ATOM 951 C CA . VAL A 1 119 ? -3.796 4.523 -4.331 1.00 96.06 119 VAL A CA 1
ATOM 952 C C . VAL A 1 119 ? -2.309 4.219 -4.229 1.00 96.06 119 VAL A C 1
ATOM 954 O O . VAL A 1 119 ? -1.561 4.935 -3.565 1.00 96.06 119 VAL A O 1
ATOM 957 N N . LEU A 1 120 ? -1.879 3.184 -4.934 1.00 95.31 120 LEU A N 1
ATOM 958 C CA . LEU A 1 120 ? -0.486 2.802 -5.083 1.00 95.31 120 LEU A CA 1
ATOM 959 C C . LEU A 1 120 ? -0.016 3.161 -6.489 1.00 95.31 120 LEU A C 1
ATOM 961 O O . LEU A 1 120 ? -0.692 2.845 -7.466 1.00 95.31 120 LEU A O 1
ATOM 965 N N . ARG A 1 121 ? 1.142 3.807 -6.607 1.00 95.88 121 ARG A N 1
ATOM 966 C CA . ARG A 1 121 ? 1.783 4.096 -7.893 1.00 95.88 121 ARG A CA 1
ATOM 967 C C . ARG A 1 121 ? 3.172 3.491 -7.926 1.00 95.88 121 ARG A C 1
ATOM 969 O O . ARG A 1 121 ? 3.950 3.720 -7.006 1.00 95.88 121 ARG A O 1
ATOM 976 N N . GLY A 1 122 ? 3.498 2.780 -8.994 1.00 93.88 122 GLY A N 1
ATOM 977 C CA . GLY A 1 122 ? 4.808 2.156 -9.145 1.00 93.88 122 GLY A CA 1
ATOM 978 C C . GLY A 1 122 ? 5.010 1.558 -10.526 1.00 93.88 122 GLY A C 1
ATOM 979 O O . GLY A 1 122 ? 4.144 1.685 -11.389 1.00 93.88 122 GLY A O 1
ATOM 980 N N . THR A 1 123 ? 6.158 0.916 -10.731 1.00 94.12 123 THR A N 1
ATOM 981 C CA . THR A 1 123 ? 6.496 0.222 -11.987 1.00 94.12 123 THR A CA 1
ATOM 982 C C . THR A 1 123 ? 6.617 -1.289 -11.790 1.00 94.12 123 THR A C 1
ATOM 984 O O . THR A 1 123 ? 7.526 -1.924 -12.326 1.00 94.12 123 THR A O 1
ATOM 987 N N . HIS A 1 124 ? 5.767 -1.853 -10.933 1.00 92.00 124 HIS A N 1
ATOM 988 C CA . HIS A 1 124 ? 5.743 -3.276 -10.611 1.00 92.00 124 HIS A CA 1
ATOM 989 C C . HIS A 1 124 ? 4.948 -4.082 -11.639 1.00 92.00 124 HIS A C 1
ATOM 991 O O . HIS A 1 124 ? 3.858 -3.686 -12.043 1.00 92.00 124 HIS A O 1
ATOM 997 N N . ASP A 1 125 ? 5.456 -5.262 -11.988 1.00 91.69 125 ASP A N 1
ATOM 998 C CA . ASP A 1 125 ? 4.706 -6.259 -12.763 1.00 91.69 125 ASP A CA 1
ATOM 999 C C . ASP A 1 125 ? 3.769 -7.048 -11.834 1.00 91.69 125 ASP A C 1
ATOM 1001 O O . ASP A 1 125 ? 2.649 -7.412 -12.192 1.00 91.69 125 ASP A O 1
ATOM 1005 N N . CYS A 1 126 ? 4.227 -7.304 -10.609 1.00 90.44 126 CYS A N 1
ATOM 1006 C CA . CYS A 1 126 ? 3.460 -7.941 -9.551 1.00 90.44 126 CYS A CA 1
ATOM 1007 C C . CYS A 1 126 ? 3.800 -7.271 -8.224 1.00 90.44 126 CYS A C 1
ATOM 1009 O O . CYS A 1 126 ? 4.972 -7.091 -7.903 1.00 90.44 126 CYS A O 1
ATOM 1011 N N . LEU A 1 127 ? 2.795 -6.925 -7.431 1.00 91.06 127 LEU A N 1
ATOM 1012 C CA . LEU A 1 127 ? 3.008 -6.373 -6.101 1.00 91.06 127 LEU A CA 1
ATOM 1013 C C . LEU A 1 127 ? 2.046 -7.004 -5.128 1.00 91.06 127 LEU A C 1
ATOM 1015 O O . LEU A 1 127 ? 0.830 -6.909 -5.283 1.00 91.06 127 LEU A O 1
ATOM 1019 N N . THR A 1 128 ? 2.611 -7.610 -4.101 1.00 91.44 128 THR A N 1
ATOM 1020 C CA . THR A 1 128 ? 1.847 -8.190 -3.015 1.00 91.44 128 THR A CA 1
ATOM 1021 C C . THR A 1 128 ? 2.001 -7.338 -1.780 1.00 91.44 128 THR A C 1
ATOM 1023 O O . THR A 1 128 ? 3.112 -7.153 -1.289 1.00 91.44 128 THR A O 1
ATOM 1026 N N . MET A 1 129 ? 0.877 -6.849 -1.271 1.00 91.62 129 MET A N 1
ATOM 1027 C CA . MET A 1 129 ? 0.830 -5.913 -0.159 1.00 91.62 129 MET A CA 1
ATOM 1028 C C . MET A 1 129 ? -0.090 -6.420 0.941 1.00 91.62 129 MET A C 1
ATOM 1030 O O . MET A 1 129 ? -1.175 -6.947 0.676 1.00 91.62 129 MET A O 1
ATOM 1034 N N . ILE A 1 130 ? 0.340 -6.195 2.175 1.00 92.00 130 ILE A N 1
ATOM 1035 C CA . ILE A 1 130 ? -0.430 -6.425 3.387 1.00 92.00 130 ILE A CA 1
ATOM 1036 C C . ILE A 1 130 ? -0.521 -5.092 4.128 1.00 92.00 130 ILE A C 1
ATOM 1038 O O . ILE A 1 130 ? 0.491 -4.429 4.360 1.00 92.00 130 ILE A O 1
ATOM 1042 N N . LEU A 1 131 ? -1.742 -4.695 4.472 1.00 92.69 131 LEU A N 1
ATOM 1043 C CA . LEU A 1 131 ? -2.029 -3.495 5.251 1.00 92.69 131 LEU A CA 1
ATOM 1044 C C . LEU A 1 131 ? -2.485 -3.908 6.642 1.00 92.69 131 LEU A C 1
ATOM 1046 O O . LEU A 1 131 ? -3.362 -4.769 6.776 1.00 92.69 131 LEU A O 1
ATOM 1050 N N . TYR A 1 132 ? -1.925 -3.265 7.660 1.00 91.94 132 TYR A N 1
ATOM 1051 C CA . TYR A 1 132 ? -2.288 -3.490 9.050 1.00 91.94 132 TYR A CA 1
ATOM 1052 C C . TYR A 1 132 ? -2.759 -2.203 9.717 1.00 91.94 132 TYR A C 1
ATOM 1054 O O . TYR A 1 132 ? -2.279 -1.111 9.400 1.00 91.94 132 TYR A O 1
ATOM 1062 N N . GLY A 1 133 ? -3.659 -2.348 10.683 1.00 92.12 133 GLY A N 1
ATOM 1063 C CA . GLY A 1 133 ? -4.217 -1.208 11.390 1.00 92.12 133 GLY A CA 1
ATOM 1064 C C . GLY A 1 133 ? -5.382 -1.549 12.310 1.00 92.12 133 GLY A C 1
ATOM 1065 O O . GLY A 1 133 ? -5.472 -2.683 12.801 1.00 92.12 133 GLY A O 1
ATOM 1066 N N . TYR A 1 134 ? -6.240 -0.550 12.532 1.00 88.00 134 TYR A N 1
ATOM 1067 C CA . TYR A 1 134 ? -7.377 -0.571 13.459 1.00 88.00 134 TYR A CA 1
ATOM 1068 C C . TYR A 1 134 ? -8.689 -0.197 12.772 1.00 88.00 134 TYR A C 1
ATOM 1070 O O . TYR A 1 134 ? -8.657 0.660 11.854 1.00 88.00 134 TYR A O 1
#

Radius of gyration: 14.16 Å; Cα contacts (8 Å, |Δi|>4): 300; chains: 1; bounding box: 33×36×40 Å

Organism: NCBI:txid1480154

Sequence (134 aa):
MRHPGLSVLFAGTFRHHLPGDHVDEVRFDEPVIISAIEIMDLHAPEVYESLSVYDGSCPQDFPVDIFFRSGGDECFKRLSHPFLYYSSAPPLLDQDVEATEDDYGSYWNLEVAETDHLVLRGTHDCLTMILYGY

InterPro domains:
  IPR026736 Protein virilizer [PTHR23185] (1-133)

Mean predicted aligned error: 6.51 Å